Protein AF-A0A1F8XE96-F1 (afdb_monomer)

Mean predicted aligned error: 7.31 Å

Foldseek 3Di:
DPPPPPPPPPPLPPDDAWDWAPPPDDDFAIFTDGPVVVCVVVVDPCLLQVPADVSRRDPPCVPADCQDDPVGHHPVVSCLCRPQVVCVVVVHADNDRCSRRPD

Nearest PDB structures (foldseek):
  3cao-assembly1_A  TM=8.241E-01  e=2.112E-07  Desulfocurvibacter africanus
  1h29-assembly3_C  TM=8.292E-01  e=1.686E-05  Nitratidesulfovibrio vulgaris str. Hildenborough
  1h29-assembly2_B  TM=8.699E-01  e=4.331E-05  Nitratidesulfovibrio vulgaris str. Hildenborough
  2cvc-assembly1_A  TM=8.328E-01  e=3.308E-05  Nitratidesulfovibrio vulgaris
  1h29-assembly4_D  TM=7.797E-01  e=6.067E-05  Nitratidesulfovibrio vulgaris str. Hildenborough

Radius of gyration: 17.28 Å; Cα contacts (8 Å, |Δi|>4): 97; chains: 1; bounding box: 50×48×35 Å

Sequence (103 aa):
MVAVVFAFGTAFAAPPGKIVIKEIQKSKAPVAFDHKAHGEKVKECAACHHKDAAGSEQKCSKCHGAKTEEKKVDLKEAFHKQCKACHQKEKKGPVKCDECHKK

Solvent-accessible surface area (backbone atoms only — not comparable to full-atom values): 6590 Å² total; per-residue (Å²): 135,85,83,78,79,78,79,76,73,77,78,75,74,74,80,65,49,74,46,70,56,54,80,91,58,84,87,60,43,54,29,76,41,56,45,42,70,48,46,74,71,66,69,52,65,53,80,76,37,70,85,45,57,92,95,56,72,69,65,66,68,80,78,23,41,97,53,64,50,101,92,44,56,17,39,70,56,47,49,47,58,55,53,35,46,49,17,62,73,70,72,45,77,62,77,53,71,61,69,51,31,46,125

pLDDT: mean 87.44, std 15.12, range [38.31, 97.69]

Structure (mmCIF, N/CA/C/O backbone):
data_AF-A0A1F8XE96-F1
#
_entry.id   AF-A0A1F8XE96-F1
#
loop_
_atom_site.group_PDB
_atom_site.id
_atom_site.type_symbol
_atom_site.label_atom_id
_atom_site.label_alt_id
_atom_site.label_comp_id
_atom_site.label_asym_id
_atom_site.label_entity_id
_atom_site.label_seq_id
_atom_site.pdbx_PDB_ins_code
_atom_site.Cartn_x
_atom_site.Cartn_y
_atom_site.Cartn_z
_atom_site.occupancy
_atom_site.B_iso_or_equiv
_atom_site.auth_seq_id
_atom_site.auth_comp_id
_atom_site.auth_asym_id
_atom_site.auth_atom_id
_atom_site.pdbx_PDB_model_num
ATOM 1 N N . MET A 1 1 ? 32.548 -38.712 -20.071 1.00 40.78 1 MET A N 1
ATOM 2 C CA . MET A 1 1 ? 32.050 -37.348 -19.793 1.00 40.78 1 MET A CA 1
ATOM 3 C C . MET A 1 1 ? 30.548 -37.443 -19.582 1.00 40.78 1 MET A C 1
ATOM 5 O O . MET A 1 1 ? 29.811 -37.535 -20.552 1.00 40.78 1 MET A O 1
ATOM 9 N N . VAL A 1 2 ? 30.098 -37.553 -18.330 1.00 38.31 2 VAL A N 1
ATOM 10 C CA . VAL A 1 2 ? 28.664 -37.586 -18.007 1.00 38.31 2 VAL A CA 1
ATOM 11 C C . VAL A 1 2 ? 28.219 -36.135 -17.886 1.00 38.31 2 VAL A C 1
ATOM 13 O O . VAL A 1 2 ? 28.516 -35.473 -16.895 1.00 38.31 2 VAL A O 1
ATOM 16 N N . ALA A 1 3 ? 27.587 -35.614 -18.935 1.00 45.22 3 ALA A N 1
ATOM 17 C CA . ALA A 1 3 ? 26.958 -34.304 -18.899 1.00 45.22 3 ALA A CA 1
ATOM 18 C C . ALA A 1 3 ? 25.700 -34.407 -18.029 1.00 45.22 3 ALA A C 1
ATOM 20 O O . ALA A 1 3 ? 24.625 -34.772 -18.502 1.00 45.22 3 ALA A O 1
ATOM 21 N N . VAL A 1 4 ? 25.849 -34.135 -16.733 1.00 46.84 4 VAL A N 1
ATOM 22 C CA . VAL A 1 4 ? 24.709 -33.951 -15.838 1.00 46.84 4 VAL A CA 1
ATOM 23 C C . VAL A 1 4 ? 24.144 -32.565 -16.121 1.00 46.84 4 VAL A C 1
ATOM 25 O O . VAL A 1 4 ? 24.596 -31.560 -15.576 1.00 46.84 4 VAL A O 1
ATOM 28 N N . VAL A 1 5 ? 23.176 -32.506 -17.032 1.00 50.97 5 VAL A N 1
ATOM 29 C CA . VAL A 1 5 ? 22.367 -31.309 -17.256 1.00 50.97 5 VAL A CA 1
ATOM 30 C C . VAL A 1 5 ? 21.392 -31.212 -16.085 1.00 50.97 5 VAL A C 1
ATOM 32 O O . VAL A 1 5 ? 20.291 -31.755 -16.121 1.00 50.97 5 VAL A O 1
ATOM 35 N N . PHE A 1 6 ? 21.816 -30.553 -15.007 1.00 52.56 6 PHE A N 1
ATOM 36 C CA . PHE A 1 6 ? 20.899 -30.088 -13.973 1.00 52.56 6 PHE A CA 1
ATOM 37 C C . PHE A 1 6 ? 20.050 -28.966 -14.571 1.00 52.56 6 PHE A C 1
ATOM 39 O O . PHE A 1 6 ? 20.437 -27.799 -14.576 1.00 52.56 6 PHE A O 1
ATOM 46 N N . ALA A 1 7 ? 18.879 -29.330 -15.087 1.00 51.47 7 ALA A N 1
ATOM 47 C CA . ALA A 1 7 ? 17.803 -28.385 -15.322 1.00 51.47 7 ALA A CA 1
ATOM 48 C C . ALA A 1 7 ? 17.307 -27.886 -13.954 1.00 51.47 7 ALA A C 1
ATOM 50 O O . ALA A 1 7 ? 16.364 -28.425 -13.378 1.00 51.47 7 ALA A O 1
ATOM 51 N N . PHE A 1 8 ? 17.972 -26.867 -13.403 1.00 54.47 8 PHE A N 1
ATOM 52 C CA . PHE A 1 8 ? 17.392 -26.038 -12.354 1.00 54.47 8 PHE A CA 1
ATOM 53 C C . PHE A 1 8 ? 16.223 -25.281 -12.983 1.00 54.47 8 PHE A C 1
ATOM 55 O O . PHE A 1 8 ? 16.385 -24.195 -13.533 1.00 54.47 8 PHE A O 1
ATOM 62 N N . GLY A 1 9 ? 15.039 -25.891 -12.947 1.00 49.28 9 GLY A N 1
ATOM 63 C CA . GLY A 1 9 ? 13.792 -25.186 -13.181 1.00 49.28 9 GLY A CA 1
ATOM 64 C C . GLY A 1 9 ? 13.666 -24.116 -12.108 1.00 49.28 9 GLY A C 1
ATOM 65 O O . GLY A 1 9 ? 13.308 -24.413 -10.970 1.00 49.28 9 GLY A O 1
ATOM 66 N N . THR A 1 10 ? 14.001 -22.873 -12.446 1.00 50.69 10 THR A N 1
ATOM 67 C CA . THR A 1 10 ? 13.617 -21.727 -11.636 1.00 50.69 10 THR A CA 1
ATOM 68 C C . THR A 1 10 ? 12.097 -21.684 -11.663 1.00 50.69 10 THR A C 1
ATOM 70 O O . THR A 1 10 ? 11.471 -21.277 -12.640 1.00 50.69 10 THR A O 1
ATOM 73 N N . ALA A 1 11 ? 11.485 -22.196 -10.600 1.00 51.19 11 ALA A N 1
ATOM 74 C CA . ALA A 1 11 ? 10.073 -22.013 -10.348 1.00 51.19 11 ALA A CA 1
ATOM 75 C C . ALA A 1 11 ? 9.849 -20.513 -10.126 1.00 51.19 11 ALA A C 1
ATOM 77 O O . ALA A 1 11 ? 9.927 -20.017 -9.005 1.00 51.19 11 ALA A O 1
ATOM 78 N N . PHE A 1 12 ? 9.614 -19.776 -11.211 1.00 54.56 12 PHE A N 1
ATOM 79 C CA . PHE A 1 12 ? 8.999 -18.463 -11.141 1.00 54.56 12 PHE A CA 1
ATOM 80 C C . PHE A 1 12 ? 7.608 -18.687 -10.555 1.00 54.56 12 PHE A C 1
ATOM 82 O O . PHE A 1 12 ? 6.691 -19.134 -11.246 1.00 54.56 12 PHE A O 1
ATOM 89 N N . ALA A 1 13 ? 7.468 -18.472 -9.248 1.00 64.12 13 ALA A N 1
ATOM 90 C CA . ALA A 1 13 ? 6.171 -18.515 -8.603 1.00 64.12 13 ALA A CA 1
ATOM 91 C C . ALA A 1 13 ? 5.316 -17.421 -9.246 1.00 64.12 13 ALA A C 1
ATOM 93 O O . ALA A 1 13 ? 5.624 -16.235 -9.135 1.00 64.12 13 ALA A O 1
ATOM 94 N N . ALA A 1 14 ? 4.276 -17.828 -9.973 1.00 76.00 14 ALA A N 1
ATOM 95 C CA . ALA A 1 14 ? 3.347 -16.889 -10.577 1.00 76.00 14 ALA A CA 1
ATOM 96 C C . ALA A 1 14 ? 2.785 -15.948 -9.493 1.00 76.00 14 ALA A C 1
ATOM 98 O O . ALA A 1 14 ? 2.538 -16.398 -8.365 1.00 76.00 14 ALA A O 1
ATOM 99 N N . PRO A 1 15 ? 2.566 -14.658 -9.808 1.00 84.00 15 PRO A N 1
ATOM 100 C CA . PRO A 1 15 ? 2.018 -13.720 -8.844 1.00 84.00 15 PRO A CA 1
ATOM 101 C C . PRO A 1 15 ? 0.664 -14.224 -8.335 1.00 84.00 15 PRO A C 1
ATOM 103 O O . PRO A 1 15 ? -0.125 -14.783 -9.107 1.00 84.00 15 PRO A O 1
ATOM 106 N N . PRO A 1 16 ? 0.358 -14.024 -7.043 1.00 89.44 16 PRO A N 1
ATOM 107 C CA . PRO A 1 16 ? -0.895 -14.496 -6.490 1.00 89.44 16 PRO A CA 1
ATOM 108 C C . PRO A 1 16 ? -2.080 -13.800 -7.173 1.00 89.44 16 PRO A C 1
ATOM 110 O O . PRO A 1 16 ? -1.994 -12.648 -7.604 1.00 89.44 16 PRO A O 1
ATOM 113 N N . GLY A 1 17 ? -3.199 -14.521 -7.259 1.00 92.81 17 GLY A N 1
ATOM 114 C CA . GLY A 1 17 ? -4.449 -14.022 -7.825 1.00 92.81 17 GLY A CA 1
ATOM 115 C C . GLY A 1 17 ? -5.162 -13.054 -6.882 1.00 92.81 17 GLY A C 1
ATOM 116 O O . GLY A 1 17 ? -4.781 -11.900 -6.731 1.00 92.81 17 GLY A O 1
ATOM 117 N N . LYS A 1 18 ? -6.224 -13.523 -6.228 1.00 95.12 18 LYS A N 1
ATOM 118 C CA . LYS A 1 18 ? -6.891 -12.776 -5.155 1.00 95.12 18 LYS A CA 1
ATOM 119 C C . LYS A 1 18 ? -6.290 -13.180 -3.816 1.00 95.12 18 LYS A C 1
ATOM 121 O O . LYS A 1 18 ? -6.113 -14.367 -3.554 1.00 95.12 18 LYS A O 1
ATOM 126 N N . ILE A 1 19 ? -6.004 -12.202 -2.970 1.00 94.31 19 ILE A N 1
ATOM 127 C CA . ILE A 1 19 ? -5.489 -12.407 -1.617 1.00 94.31 19 ILE A CA 1
ATOM 128 C C . ILE A 1 19 ? -6.360 -11.666 -0.610 1.00 94.31 19 ILE A C 1
ATOM 130 O O . ILE A 1 19 ? -7.100 -10.748 -0.953 1.00 94.31 19 ILE A O 1
ATOM 134 N N . VAL A 1 20 ? -6.261 -12.059 0.654 1.00 94.56 20 VAL A N 1
ATOM 135 C CA . VAL A 1 20 ? -6.914 -11.358 1.759 1.00 94.56 20 VAL A CA 1
ATOM 136 C C . VAL A 1 20 ? -5.829 -10.773 2.646 1.00 94.56 20 VAL A C 1
ATOM 138 O O . VAL A 1 20 ? -5.083 -11.517 3.285 1.00 94.56 20 VAL A O 1
ATOM 141 N N . ILE A 1 21 ? -5.750 -9.446 2.672 1.00 93.44 21 ILE A N 1
ATOM 142 C CA . ILE A 1 21 ? -4.840 -8.703 3.540 1.00 93.44 21 ILE A CA 1
ATOM 143 C C . ILE A 1 21 ? -5.494 -8.638 4.916 1.00 93.44 21 ILE A C 1
ATOM 145 O O . ILE A 1 21 ? -6.500 -7.954 5.122 1.00 93.44 21 ILE A O 1
ATOM 149 N N . LYS A 1 22 ? -4.926 -9.396 5.848 1.00 91.38 22 LYS A N 1
ATOM 150 C CA . LYS A 1 22 ? -5.418 -9.539 7.228 1.00 91.38 22 LYS A CA 1
ATOM 151 C C . LYS A 1 22 ? -4.311 -9.371 8.264 1.00 91.38 22 LYS A C 1
ATOM 153 O O . LYS A 1 22 ? -4.539 -9.510 9.462 1.00 91.38 22 LYS A O 1
ATOM 158 N N . GLU A 1 23 ? -3.098 -9.087 7.804 1.00 85.44 23 GLU A N 1
ATOM 159 C CA . GLU A 1 23 ? -1.953 -8.800 8.642 1.00 85.44 23 GLU A CA 1
ATOM 160 C C . GLU A 1 23 ? -2.261 -7.578 9.524 1.00 85.44 23 GLU A C 1
ATOM 162 O O . GLU A 1 23 ? -2.787 -6.577 9.045 1.00 85.44 23 GLU A O 1
ATOM 167 N N . ILE A 1 24 ? -1.960 -7.692 10.824 1.00 77.12 24 ILE A N 1
ATOM 168 C CA . ILE A 1 24 ? -2.093 -6.660 11.876 1.00 77.12 24 ILE A CA 1
ATOM 169 C C . ILE A 1 24 ? -3.485 -6.031 12.081 1.00 77.12 24 ILE A C 1
ATOM 171 O O . ILE A 1 24 ? -3.618 -5.076 12.852 1.00 77.12 24 ILE A O 1
ATOM 175 N N . GLN A 1 25 ? -4.534 -6.556 11.451 1.00 72.31 25 GLN A N 1
ATOM 176 C CA . GLN A 1 25 ? -5.880 -6.029 11.625 1.00 72.31 25 GLN A CA 1
ATOM 177 C C . GLN A 1 25 ? -6.468 -6.413 12.984 1.00 72.31 25 GLN A C 1
ATOM 179 O O . GLN A 1 25 ? -6.807 -7.566 13.229 1.00 72.31 25 GLN A O 1
ATOM 184 N N . LYS A 1 26 ? -6.605 -5.420 13.868 1.00 76.88 26 LYS A N 1
ATOM 185 C CA . LYS A 1 26 ? -7.257 -5.578 15.181 1.00 76.88 26 LYS A CA 1
ATOM 186 C C . LYS A 1 26 ? -8.674 -5.005 15.231 1.00 76.88 26 LYS A C 1
ATOM 188 O O . LYS A 1 26 ? -9.483 -5.467 16.022 1.00 76.88 26 LYS A O 1
ATOM 193 N N . SER A 1 27 ? -8.965 -3.982 14.426 1.00 83.12 27 SER A N 1
ATOM 194 C CA . SER A 1 27 ? -10.177 -3.154 14.562 1.00 83.12 27 SER A CA 1
ATOM 195 C C . SER A 1 27 ? -10.990 -2.980 13.277 1.00 83.12 27 SER A C 1
ATOM 197 O O . SER A 1 27 ? -12.054 -2.363 13.303 1.00 83.12 27 SER A O 1
ATOM 199 N N . LYS A 1 28 ? -10.503 -3.488 12.142 1.00 89.81 28 LYS A N 1
ATOM 200 C CA . LYS A 1 28 ? -11.150 -3.380 10.830 1.00 89.81 28 LYS A CA 1
ATOM 201 C C . LYS A 1 28 ? -11.197 -4.746 10.157 1.00 89.81 28 LYS A C 1
ATOM 203 O O . LYS A 1 28 ? -10.365 -5.594 10.459 1.00 89.81 28 LYS A O 1
ATOM 208 N N . ALA A 1 29 ? -12.169 -4.934 9.267 1.00 92.75 29 ALA A N 1
ATOM 209 C CA . ALA A 1 29 ? -12.339 -6.177 8.529 1.00 92.75 29 ALA A CA 1
ATOM 210 C C . ALA A 1 29 ? -11.215 -6.394 7.490 1.00 92.75 29 ALA A C 1
ATOM 212 O O . ALA A 1 29 ? -10.682 -5.405 6.957 1.00 92.75 29 ALA A O 1
ATOM 213 N N . PRO A 1 30 ? -10.877 -7.661 7.175 1.00 94.44 30 PRO A N 1
ATOM 214 C CA . PRO A 1 30 ? -9.905 -8.018 6.143 1.00 94.44 30 PRO A CA 1
ATOM 215 C C . PRO A 1 30 ? -10.202 -7.388 4.797 1.00 94.44 30 PRO A C 1
ATOM 217 O O . PRO A 1 30 ? -11.346 -7.336 4.356 1.00 94.44 30 PRO A O 1
ATOM 220 N N . VAL A 1 31 ? -9.150 -6.917 4.131 1.00 95.00 31 VAL A N 1
ATOM 221 C CA . VAL A 1 31 ? -9.282 -6.331 2.798 1.00 95.00 31 VAL A CA 1
ATOM 222 C C . VAL A 1 31 ? -9.047 -7.431 1.776 1.00 95.00 31 VAL A C 1
ATOM 224 O O . VAL A 1 31 ? -7.933 -7.939 1.638 1.00 95.00 31 VAL A O 1
ATOM 227 N N . ALA A 1 32 ? -10.098 -7.804 1.051 1.00 94.69 32 ALA A N 1
ATOM 228 C CA . ALA A 1 32 ? -9.952 -8.621 -0.143 1.00 94.69 32 ALA A CA 1
ATOM 229 C C . ALA A 1 32 ? -9.266 -7.786 -1.233 1.00 94.69 32 ALA A C 1
ATOM 231 O O . ALA A 1 32 ? -9.760 -6.729 -1.626 1.00 94.69 32 ALA A O 1
ATOM 232 N N . PHE A 1 33 ? -8.123 -8.260 -1.714 1.00 95.50 33 PHE A N 1
ATOM 233 C CA . PHE A 1 33 ? -7.305 -7.586 -2.708 1.00 95.50 33 PHE A CA 1
ATOM 234 C C . PHE A 1 33 ? -7.126 -8.474 -3.936 1.00 95.50 33 PHE A C 1
ATOM 236 O O . PHE A 1 33 ? -6.638 -9.599 -3.852 1.00 95.50 33 PHE A O 1
ATOM 243 N N . ASP A 1 34 ? -7.520 -7.959 -5.096 1.00 96.25 34 ASP A N 1
ATOM 244 C CA . ASP A 1 34 ? -7.311 -8.633 -6.374 1.00 96.25 34 ASP A CA 1
ATOM 245 C C . ASP A 1 34 ? -5.935 -8.250 -6.934 1.00 96.25 34 ASP A C 1
ATOM 247 O O . ASP A 1 34 ? -5.800 -7.264 -7.664 1.00 96.25 34 ASP A O 1
ATOM 251 N N . HIS A 1 35 ? -4.901 -8.992 -6.529 1.00 95.31 35 HIS A N 1
ATOM 252 C CA . HIS A 1 35 ? -3.519 -8.730 -6.926 1.00 95.31 35 HIS A CA 1
ATOM 253 C C . HIS A 1 35 ? -3.337 -8.898 -8.438 1.00 95.31 35 HIS A C 1
ATOM 255 O O . HIS A 1 35 ? -2.709 -8.048 -9.065 1.00 95.31 35 HIS A O 1
ATOM 261 N N . LYS A 1 36 ? -3.966 -9.909 -9.052 1.00 94.94 36 LYS A N 1
ATOM 262 C CA . LYS A 1 36 ? -3.960 -10.092 -10.514 1.00 94.94 36 LYS A CA 1
ATOM 263 C C . LYS A 1 36 ? -4.525 -8.875 -11.245 1.00 94.94 36 LYS A C 1
ATOM 265 O O . LYS A 1 36 ? -3.857 -8.345 -12.127 1.00 94.94 36 LYS A O 1
ATOM 270 N N . ALA A 1 37 ? -5.702 -8.384 -10.854 1.00 95.62 37 ALA A N 1
ATOM 271 C CA . ALA A 1 37 ? -6.318 -7.237 -11.523 1.00 95.62 37 ALA A CA 1
ATOM 272 C C . ALA A 1 37 ? -5.488 -5.947 -11.399 1.00 95.62 37 ALA A C 1
ATOM 274 O O . ALA A 1 37 ? -5.513 -5.110 -12.303 1.00 95.62 37 ALA A O 1
ATOM 275 N N . HIS A 1 38 ? -4.762 -5.764 -10.291 1.00 95.88 38 HIS A N 1
ATOM 276 C CA . HIS A 1 38 ? -3.830 -4.643 -10.146 1.00 95.88 38 HIS A CA 1
ATOM 277 C C . HIS A 1 38 ? -2.563 -4.863 -10.976 1.00 95.88 38 HIS A C 1
ATOM 279 O O . HIS A 1 38 ? -2.159 -3.953 -11.696 1.00 95.88 38 HIS A O 1
ATOM 285 N N . GLY A 1 39 ? -1.984 -6.065 -10.940 1.00 94.75 39 GLY A N 1
ATOM 286 C CA . GLY A 1 39 ? -0.804 -6.430 -11.723 1.00 94.75 39 GLY A CA 1
ATOM 287 C C . GLY A 1 39 ? -1.017 -6.276 -13.230 1.00 94.75 39 GLY A C 1
ATOM 288 O O . GLY A 1 39 ? -0.163 -5.723 -13.911 1.00 94.75 39 GLY A O 1
ATOM 289 N N . GLU A 1 40 ? -2.188 -6.649 -13.750 1.00 94.06 40 GLU A N 1
ATOM 290 C CA . GLU A 1 40 ? -2.526 -6.497 -15.175 1.00 94.06 40 GLU A CA 1
ATOM 291 C C . GLU A 1 40 ? -2.646 -5.027 -15.613 1.00 94.06 40 GLU A C 1
ATOM 293 O O . GLU A 1 40 ? -2.368 -4.696 -16.768 1.00 94.06 40 GLU A O 1
ATOM 298 N N . LYS A 1 41 ? -3.046 -4.133 -14.698 1.00 94.50 41 LYS A N 1
ATOM 299 C CA . LYS A 1 41 ? -3.204 -2.696 -14.976 1.00 94.50 41 LYS A CA 1
ATOM 300 C C . LYS A 1 41 ? -1.907 -1.919 -14.800 1.00 94.50 41 LYS A C 1
ATOM 302 O O . LYS A 1 41 ? -1.610 -1.055 -15.617 1.00 94.50 41 LYS A O 1
ATOM 307 N N . VAL A 1 42 ? -1.174 -2.198 -13.724 1.00 94.44 42 VAL A N 1
ATOM 308 C CA . VAL A 1 42 ? 0.036 -1.459 -13.347 1.00 94.44 42 VAL A CA 1
ATOM 309 C C . VAL A 1 42 ? 1.261 -1.990 -14.086 1.00 94.44 42 VAL A C 1
ATOM 311 O O . VAL A 1 42 ? 2.124 -1.195 -14.438 1.00 94.44 42 VAL A O 1
ATOM 314 N N . LYS A 1 43 ? 1.315 -3.301 -14.359 1.00 92.69 43 LYS A N 1
ATOM 315 C CA . LYS A 1 43 ? 2.389 -4.045 -15.050 1.00 92.69 43 LYS A CA 1
ATOM 316 C C . LYS A 1 43 ? 3.768 -4.022 -14.379 1.00 92.69 43 LYS A C 1
ATOM 318 O O . LYS A 1 43 ? 4.517 -4.977 -14.528 1.00 92.69 43 LYS A O 1
ATOM 323 N N . GLU A 1 44 ? 4.057 -3.005 -13.578 1.00 93.44 44 GLU A N 1
ATOM 324 C CA . GLU A 1 44 ? 5.311 -2.836 -12.852 1.00 93.44 44 GLU A CA 1
ATOM 325 C C . GLU A 1 44 ? 5.205 -3.383 -11.423 1.00 93.44 44 GLU A C 1
ATOM 327 O O . GLU A 1 44 ? 4.590 -2.763 -10.551 1.00 93.44 44 GLU A O 1
ATOM 332 N N . CYS A 1 45 ? 5.846 -4.524 -11.146 1.00 93.56 45 CYS A N 1
ATOM 333 C CA . CYS A 1 45 ? 5.875 -5.125 -9.804 1.00 93.56 45 CYS A CA 1
ATOM 334 C C . CYS A 1 45 ? 6.445 -4.148 -8.765 1.00 93.56 45 CYS A C 1
ATOM 336 O O . CYS A 1 45 ? 5.882 -3.981 -7.679 1.00 93.56 45 CYS A O 1
ATOM 338 N N . ALA A 1 46 ? 7.510 -3.432 -9.142 1.00 95.38 46 ALA A N 1
ATOM 339 C CA . ALA A 1 46 ? 8.194 -2.450 -8.305 1.00 95.38 46 ALA A CA 1
ATOM 340 C C . ALA A 1 46 ? 7.326 -1.231 -7.946 1.00 95.38 46 ALA A C 1
ATOM 342 O O . ALA A 1 46 ? 7.667 -0.494 -7.023 1.00 95.38 46 ALA A O 1
ATOM 343 N N . ALA A 1 47 ? 6.183 -1.021 -8.612 1.00 95.75 47 ALA A N 1
ATOM 344 C CA . ALA A 1 47 ? 5.255 0.033 -8.218 1.00 95.75 47 ALA A CA 1
ATOM 345 C C . ALA A 1 47 ? 4.720 -0.188 -6.797 1.00 95.75 47 ALA A C 1
ATOM 347 O O . ALA A 1 47 ? 4.526 0.788 -6.080 1.00 95.75 47 ALA A O 1
ATOM 348 N N . CYS A 1 48 ? 4.517 -1.449 -6.387 1.00 96.19 48 CYS A N 1
ATOM 349 C CA . CYS A 1 48 ? 4.097 -1.841 -5.036 1.00 96.19 48 CYS A CA 1
ATOM 350 C C . CYS A 1 48 ? 5.228 -2.516 -4.250 1.00 96.19 48 CYS A C 1
ATOM 352 O O . CYS A 1 48 ? 5.449 -2.193 -3.084 1.00 96.19 48 CYS A O 1
ATOM 354 N N . HIS A 1 49 ? 5.975 -3.412 -4.893 1.00 95.62 49 HIS A N 1
ATOM 355 C CA . HIS A 1 49 ? 7.144 -4.100 -4.343 1.00 95.62 49 HIS A CA 1
ATOM 356 C C . HIS A 1 49 ? 8.410 -3.248 -4.498 1.00 95.62 49 HIS A C 1
ATOM 358 O O . HIS A 1 49 ? 9.408 -3.639 -5.091 1.00 95.62 49 HIS A O 1
ATOM 364 N N . HIS A 1 50 ? 8.349 -2.031 -3.967 1.00 94.56 50 HIS A N 1
ATOM 365 C CA . HIS A 1 50 ? 9.267 -0.921 -4.243 1.00 94.56 50 HIS A CA 1
ATOM 366 C C . HIS A 1 50 ? 10.731 -1.099 -3.792 1.00 94.56 50 HIS A C 1
ATOM 368 O O . HIS A 1 50 ? 11.566 -0.223 -4.037 1.00 94.56 50 HIS A O 1
ATOM 374 N N . LYS A 1 51 ? 11.053 -2.188 -3.091 1.00 93.88 51 LYS A N 1
ATOM 375 C CA . LYS A 1 51 ? 12.412 -2.530 -2.640 1.00 93.88 51 LYS A CA 1
ATOM 376 C C . LYS A 1 51 ? 12.798 -3.974 -2.941 1.00 93.88 51 LYS A C 1
ATOM 378 O O . LYS A 1 51 ? 13.915 -4.361 -2.607 1.00 93.88 51 LYS A O 1
ATOM 383 N N . ASP A 1 52 ? 11.908 -4.738 -3.562 1.00 93.19 52 ASP A N 1
ATOM 384 C CA . ASP A 1 52 ? 12.170 -6.137 -3.860 1.00 93.19 52 ASP A CA 1
ATOM 385 C C . ASP A 1 52 ? 12.872 -6.246 -5.215 1.00 93.19 52 ASP A C 1
ATOM 387 O O . ASP A 1 52 ? 12.651 -5.442 -6.125 1.00 93.19 52 ASP A O 1
ATOM 391 N N . ALA A 1 53 ? 13.738 -7.248 -5.350 1.00 90.44 53 ALA A N 1
ATOM 392 C CA . ALA A 1 53 ? 14.269 -7.616 -6.653 1.00 90.44 53 ALA A CA 1
ATOM 393 C C . ALA A 1 53 ? 13.160 -8.265 -7.490 1.00 90.44 53 ALA A C 1
ATOM 395 O O . ALA A 1 53 ? 12.318 -8.987 -6.951 1.00 90.44 53 ALA A O 1
ATOM 396 N N . ALA A 1 54 ? 13.190 -8.041 -8.805 1.00 88.19 54 ALA A N 1
ATOM 397 C CA . ALA A 1 54 ? 12.215 -8.622 -9.718 1.00 88.19 54 ALA A CA 1
ATOM 398 C C . ALA A 1 54 ? 12.194 -10.157 -9.596 1.00 88.19 54 ALA A C 1
ATOM 400 O O . ALA A 1 54 ? 13.237 -10.809 -9.685 1.00 88.19 54 ALA A O 1
ATOM 401 N N . GLY A 1 55 ? 11.009 -10.727 -9.377 1.00 87.38 55 GLY A N 1
ATOM 402 C CA . GLY A 1 55 ? 10.815 -12.166 -9.176 1.00 87.38 55 GLY A CA 1
ATOM 403 C C . GLY A 1 55 ? 11.108 -12.655 -7.753 1.00 87.38 55 GLY A C 1
ATOM 404 O O . GLY A 1 55 ? 11.099 -13.860 -7.509 1.00 87.38 55 GLY A O 1
ATOM 405 N N . SER A 1 56 ? 11.397 -11.749 -6.817 1.00 91.06 56 SER A N 1
ATOM 406 C CA . SER A 1 56 ? 11.620 -12.036 -5.392 1.00 91.06 56 SER A CA 1
ATOM 407 C C . SER A 1 56 ? 10.697 -11.205 -4.497 1.00 91.06 56 SER A C 1
ATOM 409 O O . SER A 1 56 ? 11.057 -10.872 -3.367 1.00 91.06 56 SER A O 1
ATOM 411 N N . GLU A 1 57 ? 9.513 -10.856 -5.002 1.00 93.56 57 GLU A N 1
ATOM 412 C CA . GLU A 1 57 ? 8.528 -10.023 -4.321 1.00 93.56 57 GLU A CA 1
ATOM 413 C C . GLU A 1 57 ? 8.086 -10.624 -2.977 1.00 93.56 57 GLU A C 1
ATOM 415 O O . GLU A 1 57 ? 7.731 -11.801 -2.860 1.00 93.56 57 GLU A O 1
ATOM 420 N N . GLN A 1 58 ? 8.085 -9.794 -1.935 1.00 93.56 58 GLN A N 1
ATOM 421 C CA . GLN A 1 58 ? 7.814 -10.198 -0.561 1.00 93.56 58 GLN A CA 1
ATOM 422 C C . GLN A 1 58 ? 6.554 -9.525 -0.019 1.00 93.56 58 GLN A C 1
ATOM 424 O O . GLN A 1 58 ? 6.115 -8.469 -0.471 1.00 93.56 58 GLN A O 1
ATOM 429 N N . LYS A 1 59 ? 5.960 -10.111 1.027 1.00 94.50 59 LYS A N 1
ATOM 430 C CA . LYS A 1 59 ? 4.885 -9.433 1.760 1.00 94.50 59 LYS A CA 1
ATOM 431 C C . LYS A 1 59 ? 5.413 -8.155 2.403 1.00 94.50 59 LYS A C 1
ATOM 433 O O . LYS A 1 59 ? 6.447 -8.187 3.065 1.00 94.50 59 LYS A O 1
ATOM 438 N N . CYS A 1 60 ? 4.615 -7.090 2.369 1.00 95.12 60 CYS A N 1
ATOM 439 C CA . CYS A 1 60 ? 4.925 -5.820 3.030 1.00 95.12 60 CYS A CA 1
ATOM 440 C C . CYS A 1 60 ? 5.295 -6.010 4.515 1.00 95.12 60 CYS A C 1
ATOM 442 O O . CYS A 1 60 ? 6.183 -5.332 5.024 1.00 95.12 60 CYS A O 1
ATOM 444 N N . SER A 1 61 ? 4.662 -6.982 5.190 1.00 93.62 61 SER A N 1
ATOM 445 C CA . SER A 1 61 ? 4.890 -7.321 6.601 1.00 93.62 61 SER A CA 1
ATOM 446 C C . SER A 1 61 ? 6.275 -7.890 6.923 1.00 93.62 61 SER A C 1
ATOM 448 O O . SER A 1 61 ? 6.623 -7.998 8.097 1.00 93.62 61 SER A O 1
ATOM 450 N N . LYS A 1 62 ? 7.078 -8.255 5.914 1.00 94.25 62 LYS A N 1
ATOM 451 C CA . LYS A 1 62 ? 8.480 -8.655 6.107 1.00 94.25 62 LYS A CA 1
ATOM 452 C C . LYS A 1 62 ? 9.366 -7.475 6.494 1.00 94.25 62 LYS A C 1
ATOM 454 O O . LYS A 1 62 ? 10.298 -7.655 7.270 1.00 94.25 62 LYS A O 1
ATOM 459 N N . CYS A 1 63 ? 9.038 -6.282 6.001 1.00 94.12 63 CYS A 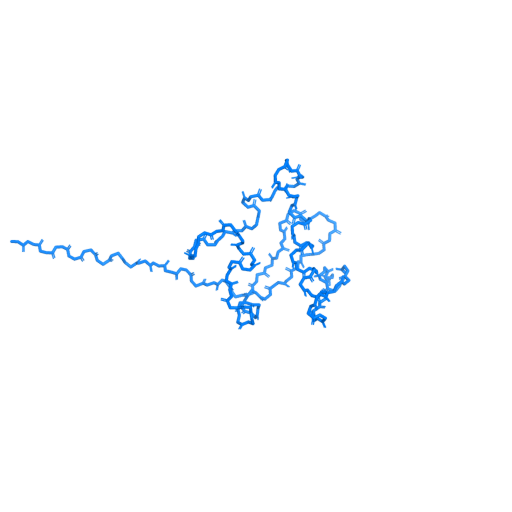N 1
ATOM 460 C CA . CYS A 1 63 ? 9.793 -5.063 6.272 1.00 94.12 63 CYS A CA 1
ATOM 461 C C . CYS A 1 63 ? 9.016 -4.111 7.187 1.00 94.12 63 CYS A C 1
ATOM 463 O O . CYS A 1 63 ? 9.583 -3.595 8.151 1.00 94.12 63 CYS A O 1
ATOM 465 N N . HIS A 1 64 ? 7.726 -3.903 6.920 1.00 94.44 64 HIS A N 1
ATOM 466 C CA . HIS A 1 64 ? 6.854 -3.007 7.674 1.00 94.44 64 HIS A CA 1
ATOM 467 C C . HIS A 1 64 ? 6.191 -3.741 8.843 1.00 94.44 64 HIS A C 1
ATOM 469 O O . HIS A 1 64 ? 5.378 -4.645 8.652 1.00 94.44 64 HIS A O 1
ATOM 475 N N . GLY A 1 65 ? 6.546 -3.343 10.064 1.00 92.69 65 GLY A N 1
ATOM 476 C CA . GLY A 1 65 ? 6.021 -3.925 11.297 1.00 92.69 65 GLY A CA 1
ATOM 477 C C . GLY A 1 65 ? 4.749 -3.245 11.809 1.00 92.69 65 GLY A C 1
ATOM 478 O O . GLY A 1 65 ? 4.139 -2.403 11.154 1.00 92.69 65 GLY A O 1
ATOM 479 N N . ALA A 1 66 ? 4.355 -3.596 13.035 1.00 91.06 66 ALA A N 1
ATOM 480 C CA . ALA A 1 66 ? 3.203 -2.994 13.714 1.00 91.06 66 ALA A CA 1
ATOM 481 C C . ALA A 1 66 ? 3.456 -1.560 14.219 1.00 91.06 66 ALA A C 1
ATOM 483 O O . ALA A 1 66 ? 2.513 -0.875 14.612 1.00 91.06 66 ALA A O 1
ATOM 484 N N . LYS A 1 67 ? 4.719 -1.126 14.258 1.00 91.88 67 LYS A N 1
ATOM 485 C CA . LYS A 1 67 ? 5.141 0.208 14.690 1.00 91.88 67 LYS A CA 1
ATOM 486 C C . LYS A 1 67 ? 6.036 0.820 13.620 1.00 91.88 67 LYS A C 1
ATOM 488 O O . LYS A 1 67 ? 6.720 0.094 12.903 1.00 91.88 67 LYS A O 1
ATOM 493 N N . THR A 1 68 ? 6.020 2.144 13.544 1.00 93.31 68 THR A N 1
ATOM 494 C CA . THR A 1 68 ? 6.949 2.906 12.712 1.00 93.31 68 THR A CA 1
ATOM 495 C C . THR A 1 68 ? 8.349 2.806 13.300 1.00 93.31 68 THR A C 1
ATOM 497 O O . THR A 1 68 ? 8.533 2.911 14.512 1.00 93.31 68 THR A O 1
ATOM 500 N N . GLU A 1 69 ? 9.323 2.611 12.424 1.00 92.75 69 GLU A N 1
ATOM 501 C CA . GLU A 1 69 ? 10.750 2.616 12.727 1.00 92.75 69 GLU A CA 1
ATOM 502 C C . GLU A 1 69 ? 11.405 3.759 11.933 1.00 92.75 69 GLU A C 1
ATOM 504 O O . GLU A 1 69 ? 10.823 4.264 10.974 1.00 92.75 69 GLU A O 1
ATOM 509 N N . GLU A 1 70 ? 12.618 4.176 12.306 1.00 87.06 70 GLU A N 1
ATOM 510 C CA . GLU A 1 70 ? 13.267 5.399 11.789 1.00 87.06 70 GLU A CA 1
ATOM 511 C C . GLU A 1 70 ? 13.210 5.552 10.255 1.00 87.06 70 GLU A C 1
ATOM 513 O O . GLU A 1 70 ? 12.982 6.643 9.740 1.00 87.06 70 GLU A O 1
ATOM 518 N N . LYS A 1 71 ? 13.364 4.448 9.51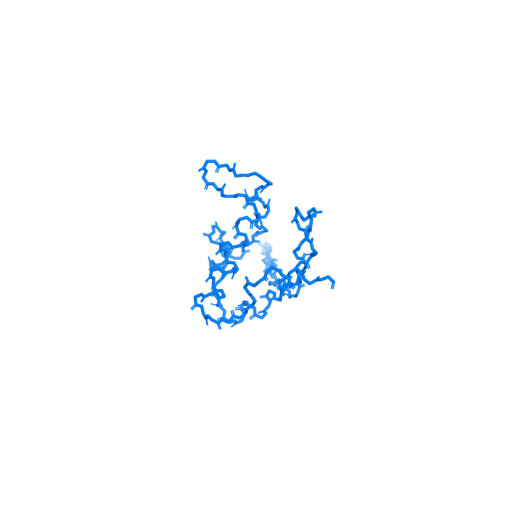3 1.00 89.56 71 LYS A N 1
ATOM 519 C CA . LYS A 1 71 ? 13.442 4.444 8.040 1.00 89.56 71 LYS A CA 1
ATOM 520 C C . LYS A 1 71 ? 12.230 3.826 7.342 1.00 89.56 71 LYS A C 1
ATOM 522 O O . LYS A 1 71 ? 12.246 3.673 6.122 1.00 89.56 71 LYS A O 1
ATOM 527 N N . LYS A 1 72 ? 11.191 3.427 8.083 1.00 92.62 72 LYS A N 1
ATOM 528 C CA . LYS A 1 72 ? 10.023 2.734 7.518 1.00 92.62 72 LYS A CA 1
ATOM 529 C C . LYS A 1 72 ? 8.777 2.942 8.371 1.00 92.62 72 LYS A C 1
ATOM 531 O O . LYS A 1 72 ? 8.781 2.762 9.585 1.00 92.62 72 LYS A O 1
ATOM 536 N N . VAL A 1 73 ? 7.685 3.294 7.704 1.00 95.69 73 VAL A N 1
ATOM 537 C CA . VAL A 1 73 ? 6.374 3.441 8.343 1.00 95.69 73 VAL A CA 1
ATOM 538 C C . VAL A 1 73 ? 5.836 2.093 8.819 1.00 95.69 73 VAL A C 1
ATOM 540 O O . VAL A 1 73 ? 6.239 1.045 8.308 1.00 95.69 73 VAL A O 1
ATOM 543 N N . ASP A 1 74 ? 4.906 2.113 9.769 1.00 95.56 74 ASP A N 1
ATOM 544 C CA . ASP A 1 74 ? 4.152 0.916 10.129 1.00 95.56 74 ASP A CA 1
ATOM 545 C C . ASP A 1 74 ? 3.337 0.372 8.941 1.00 95.56 74 ASP A C 1
ATOM 547 O O . ASP A 1 74 ? 3.027 1.075 7.977 1.00 95.56 74 ASP A O 1
ATOM 551 N N . LEU A 1 75 ? 2.976 -0.906 9.012 1.00 95.44 75 LEU A N 1
ATOM 552 C CA . LEU A 1 75 ? 2.309 -1.623 7.928 1.00 95.44 75 LEU A CA 1
ATOM 553 C C . LEU A 1 75 ? 0.926 -1.053 7.577 1.00 95.44 75 LEU A C 1
ATOM 555 O O . LEU A 1 75 ? 0.541 -1.085 6.409 1.00 95.44 75 LEU A O 1
ATOM 559 N N . LYS A 1 76 ? 0.187 -0.490 8.543 1.00 93.94 76 LYS A N 1
ATOM 560 C CA . LYS A 1 76 ? -1.113 0.144 8.266 1.00 93.94 76 LYS A CA 1
ATOM 561 C C . LYS A 1 76 ? -0.893 1.399 7.425 1.00 93.94 76 LYS A C 1
ATOM 563 O O . LYS A 1 76 ? -1.573 1.597 6.420 1.00 93.94 76 LYS A O 1
ATOM 568 N N . GLU A 1 77 ? 0.068 2.227 7.815 1.00 95.38 77 GLU A N 1
ATOM 569 C CA . GLU A 1 77 ? 0.419 3.430 7.066 1.00 95.38 77 GLU A CA 1
ATOM 570 C C . GLU A 1 77 ? 1.015 3.107 5.689 1.00 95.38 77 GLU A C 1
ATOM 572 O O . GLU A 1 77 ? 0.685 3.785 4.717 1.00 95.38 77 GLU A O 1
ATOM 577 N N . ALA A 1 78 ? 1.815 2.041 5.570 1.00 96.38 78 ALA A N 1
ATOM 578 C CA . ALA A 1 78 ? 2.335 1.564 4.288 1.00 96.38 78 ALA A CA 1
ATOM 579 C C . ALA A 1 78 ? 1.197 1.253 3.301 1.00 96.38 78 ALA A C 1
ATOM 581 O O . ALA A 1 78 ? 1.195 1.764 2.181 1.00 96.38 78 ALA 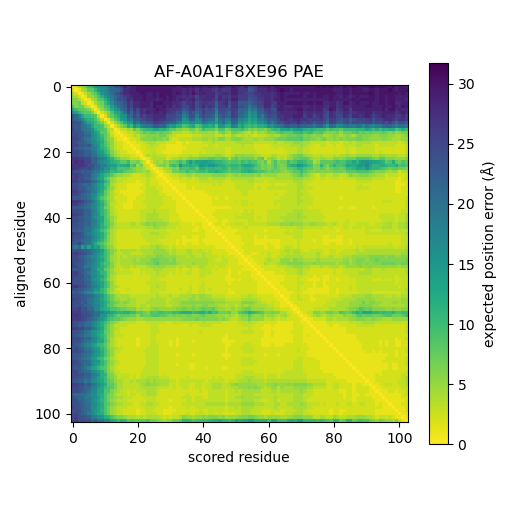A O 1
ATOM 582 N N . PHE A 1 79 ? 0.182 0.491 3.731 1.00 96.31 79 PHE A N 1
ATOM 583 C CA . PHE A 1 79 ? -0.981 0.196 2.891 1.00 96.31 79 PHE A CA 1
ATOM 584 C C . PHE A 1 79 ? -1.784 1.448 2.538 1.00 96.31 79 PHE A C 1
ATOM 586 O O . PHE A 1 79 ? -2.168 1.624 1.385 1.00 96.31 79 PHE A O 1
ATOM 593 N N . HIS A 1 80 ? -2.038 2.345 3.493 1.00 96.00 80 HIS A N 1
ATOM 594 C CA . HIS A 1 80 ? -2.796 3.560 3.199 1.00 96.00 80 HIS A CA 1
ATOM 595 C C . HIS A 1 80 ? -2.052 4.485 2.237 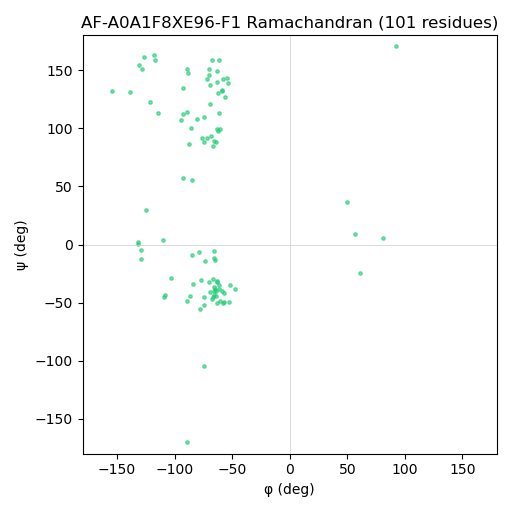1.00 96.00 80 HIS A C 1
ATOM 597 O O . HIS A 1 80 ? -2.659 4.971 1.286 1.00 96.00 80 HIS A O 1
ATOM 603 N N . LYS A 1 81 ? -0.746 4.692 2.418 1.00 96.12 81 LYS A N 1
ATOM 604 C CA . LYS A 1 81 ? 0.049 5.501 1.489 1.00 96.12 81 LYS A CA 1
ATOM 605 C C . LYS A 1 81 ? 0.126 4.874 0.105 1.00 96.12 81 LYS A C 1
ATOM 607 O O . LYS A 1 81 ? 0.028 5.600 -0.872 1.00 96.12 81 LYS A O 1
ATOM 612 N N . GLN A 1 82 ? 0.240 3.555 0.009 1.00 96.94 82 GLN A N 1
ATOM 613 C CA . GLN A 1 82 ? 0.361 2.895 -1.284 1.00 96.94 82 GLN A CA 1
ATOM 614 C C . GLN A 1 82 ? -0.983 2.785 -2.018 1.00 96.94 82 GLN A C 1
ATOM 616 O O . GLN A 1 82 ? -1.134 3.257 -3.144 1.00 96.94 82 GLN A O 1
ATOM 621 N N . CYS A 1 83 ? -1.987 2.185 -1.378 1.00 96.62 83 CYS A N 1
ATOM 622 C CA . CYS A 1 83 ? -3.269 1.887 -2.012 1.00 96.62 83 CYS A CA 1
ATOM 623 C C . CYS A 1 83 ? -4.117 3.154 -2.177 1.00 96.62 83 CYS A C 1
ATOM 625 O O . CYS A 1 83 ? -4.576 3.464 -3.277 1.00 96.62 83 CYS A O 1
ATOM 627 N N . LYS A 1 84 ? -4.313 3.916 -1.091 1.00 97.44 84 LYS A N 1
ATOM 628 C CA . LYS A 1 84 ? -5.217 5.074 -1.103 1.00 97.44 84 LYS A CA 1
ATOM 629 C C 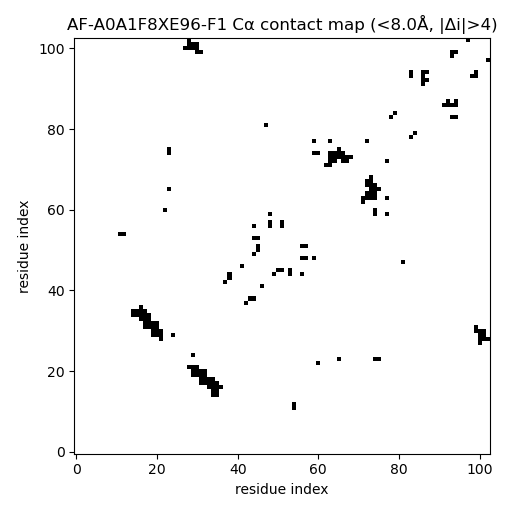. LYS A 1 84 ? -4.657 6.207 -1.953 1.00 97.44 84 LYS A C 1
ATOM 631 O O . LYS A 1 84 ? -5.427 6.807 -2.696 1.00 97.44 84 LYS A O 1
ATOM 636 N N . ALA A 1 85 ? -3.352 6.488 -1.886 1.00 96.81 85 ALA A N 1
ATOM 637 C CA . ALA A 1 85 ? -2.778 7.574 -2.682 1.00 96.81 85 ALA A CA 1
ATOM 638 C C . ALA A 1 85 ? -2.864 7.279 -4.185 1.00 96.81 85 ALA A C 1
ATOM 640 O O . ALA A 1 85 ? -3.227 8.169 -4.951 1.00 96.81 85 ALA A O 1
ATOM 641 N N . CYS A 1 86 ? -2.615 6.032 -4.604 1.00 97.69 86 CYS A N 1
ATOM 642 C CA . CYS A 1 86 ? -2.811 5.621 -5.993 1.00 97.69 86 CYS A CA 1
ATOM 643 C C . CYS A 1 86 ? -4.278 5.795 -6.419 1.00 97.69 86 CYS A C 1
ATOM 645 O O . CYS A 1 86 ? -4.552 6.463 -7.413 1.00 97.69 86 CYS A O 1
ATOM 647 N N . HIS A 1 87 ? -5.237 5.306 -5.623 1.00 97.62 87 HIS A N 1
ATOM 648 C CA . HIS A 1 87 ? -6.662 5.464 -5.938 1.00 97.62 87 HIS A CA 1
ATOM 649 C C . HIS A 1 87 ? -7.112 6.929 -6.008 1.00 97.62 87 HIS A C 1
ATOM 651 O O . HIS A 1 87 ? -7.905 7.296 -6.875 1.00 97.62 87 HIS A O 1
ATOM 657 N N . GLN A 1 88 ? -6.594 7.782 -5.120 1.00 97.56 88 GLN A N 1
ATOM 658 C CA . GLN A 1 88 ? -6.864 9.220 -5.128 1.00 97.56 88 GLN A CA 1
ATOM 659 C C . GLN A 1 88 ? -6.278 9.901 -6.366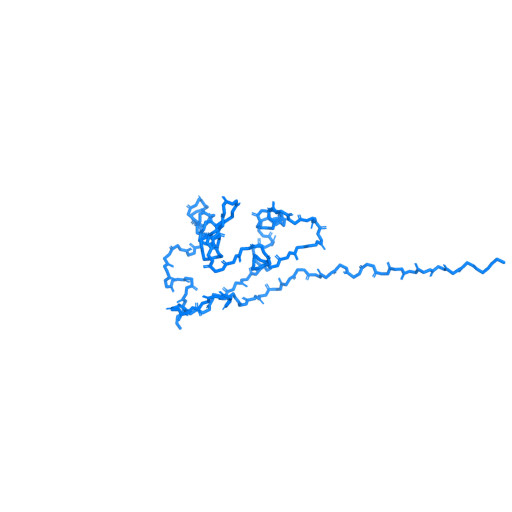 1.00 97.56 88 GLN A C 1
ATOM 661 O O . GLN A 1 88 ? -6.967 10.694 -7.006 1.00 97.56 88 GLN A O 1
ATOM 666 N N . LYS A 1 89 ? -5.029 9.574 -6.714 1.00 96.94 89 LYS A N 1
ATOM 667 C CA . LYS A 1 89 ? -4.330 10.123 -7.879 1.00 96.94 89 LYS A CA 1
ATOM 668 C C . LYS A 1 89 ? -5.030 9.734 -9.180 1.00 96.94 89 LYS A C 1
ATOM 670 O O . LYS A 1 89 ? -5.347 10.600 -9.988 1.00 96.94 89 LYS A O 1
ATOM 675 N N . GLU A 1 90 ? -5.322 8.448 -9.343 1.00 96.38 90 GLU A N 1
ATOM 676 C CA . GLU A 1 90 ? -5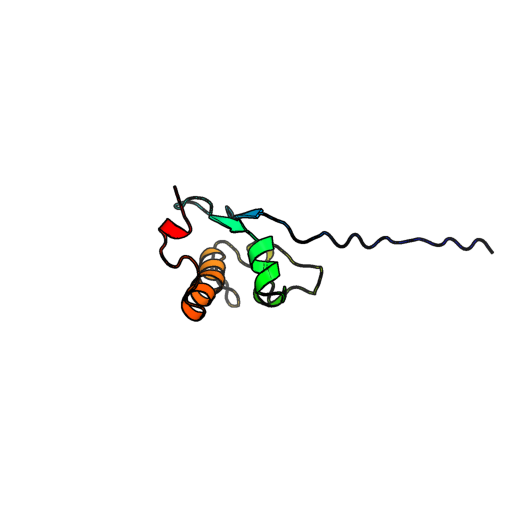.956 7.902 -10.546 1.00 96.38 90 GLU A CA 1
ATOM 677 C C . GLU A 1 90 ? -7.472 8.137 -10.580 1.00 96.38 90 GLU A C 1
ATOM 679 O O . GLU A 1 90 ? -8.126 7.826 -11.577 1.00 96.38 90 GLU A O 1
ATOM 684 N N . LYS A 1 91 ? -8.045 8.665 -9.486 1.00 96.12 91 LYS A N 1
ATOM 685 C CA . LYS A 1 91 ? -9.491 8.828 -9.264 1.00 96.12 91 LYS A CA 1
ATOM 686 C C . LYS A 1 91 ? -10.268 7.535 -9.542 1.00 96.12 91 LYS A C 1
ATOM 688 O O . LYS A 1 91 ? -11.371 7.553 -10.087 1.00 96.12 91 LYS A O 1
ATOM 693 N N . LYS A 1 92 ? -9.668 6.397 -9.189 1.00 94.56 92 LYS A N 1
ATOM 694 C CA . LYS A 1 92 ? -10.177 5.047 -9.454 1.00 94.56 92 LYS A CA 1
ATOM 695 C C . LYS A 1 92 ? -9.950 4.172 -8.235 1.00 94.56 92 LYS A C 1
ATOM 697 O O . LYS A 1 92 ? -8.836 4.081 -7.741 1.00 94.56 92 LYS A O 1
ATOM 702 N N . GLY A 1 93 ? -10.993 3.467 -7.817 1.00 94.00 93 GLY A N 1
ATOM 703 C CA . GLY A 1 93 ? -10.939 2.582 -6.658 1.00 94.00 93 GLY A CA 1
ATOM 704 C C . GLY A 1 93 ? -11.355 3.263 -5.348 1.00 94.00 93 GLY A C 1
ATOM 705 O O . GLY A 1 93 ? -11.584 4.473 -5.308 1.00 94.00 93 GLY A O 1
ATOM 706 N N . PRO A 1 94 ? -11.515 2.469 -4.280 1.00 96.19 94 PRO A N 1
ATOM 707 C CA . PRO A 1 94 ? -12.038 2.934 -3.000 1.00 96.19 94 PRO A CA 1
ATOM 708 C C . PRO A 1 94 ? -11.045 3.824 -2.247 1.00 96.19 94 PRO A C 1
ATOM 710 O O . PRO A 1 94 ? -9.842 3.554 -2.223 1.00 96.19 94 PRO A O 1
ATOM 713 N N . VAL A 1 95 ? -11.556 4.860 -1.580 1.00 96.12 95 VAL A N 1
ATOM 714 C CA . VAL A 1 95 ? -10.741 5.779 -0.757 1.00 96.12 95 VAL A CA 1
ATOM 715 C C . VAL A 1 95 ? -11.297 5.972 0.652 1.00 96.12 95 VAL A C 1
ATOM 717 O O . VAL A 1 95 ? -10.599 6.515 1.517 1.00 96.12 95 VAL A O 1
ATOM 720 N N . LYS A 1 96 ? -12.536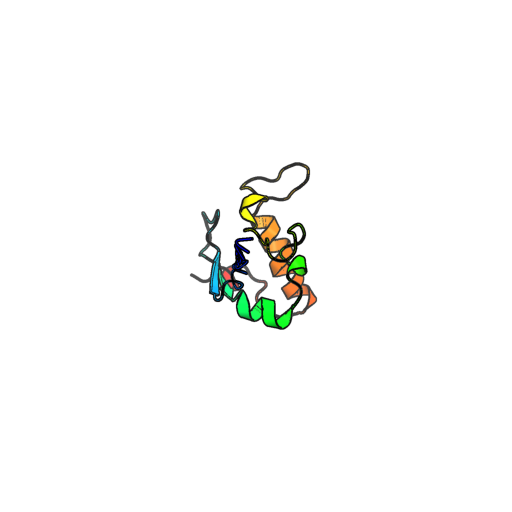 5.533 0.906 1.00 95.75 96 LYS A N 1
ATOM 721 C CA . LYS A 1 96 ? -13.151 5.547 2.235 1.00 95.75 96 LYS A CA 1
ATOM 722 C C . LYS A 1 96 ? -12.835 4.253 2.979 1.00 95.75 96 LYS A C 1
ATOM 724 O O . LYS A 1 96 ? -12.684 3.189 2.383 1.00 95.75 96 LYS A O 1
ATOM 729 N N . CYS A 1 97 ? -12.788 4.345 4.306 1.00 94.25 97 CYS A N 1
ATOM 730 C CA . CYS A 1 97 ? -12.413 3.237 5.185 1.00 94.25 97 CYS A CA 1
ATOM 731 C C . CYS A 1 97 ? -13.234 1.969 4.917 1.00 94.25 97 CYS A C 1
ATOM 733 O O . CYS A 1 97 ? -12.660 0.901 4.731 1.00 94.25 97 CYS A O 1
ATOM 735 N N . ASP A 1 98 ? -14.558 2.097 4.856 1.00 93.88 98 ASP A N 1
ATOM 736 C CA . ASP A 1 98 ? -15.470 0.949 4.791 1.00 93.88 98 ASP A CA 1
ATOM 737 C C . ASP A 1 98 ? -15.671 0.428 3.358 1.00 93.88 98 ASP A C 1
ATOM 739 O O . ASP A 1 98 ? -16.230 -0.645 3.154 1.00 93.88 98 ASP A O 1
ATOM 743 N N . GLU A 1 99 ? -15.168 1.149 2.351 1.00 94.38 99 GLU A N 1
ATOM 744 C CA . GLU A 1 99 ? -15.125 0.655 0.972 1.00 94.38 99 GLU A CA 1
ATOM 745 C C . GLU A 1 99 ? -13.991 -0.363 0.778 1.00 94.38 99 GLU A C 1
ATOM 747 O O . GLU A 1 99 ? -14.129 -1.28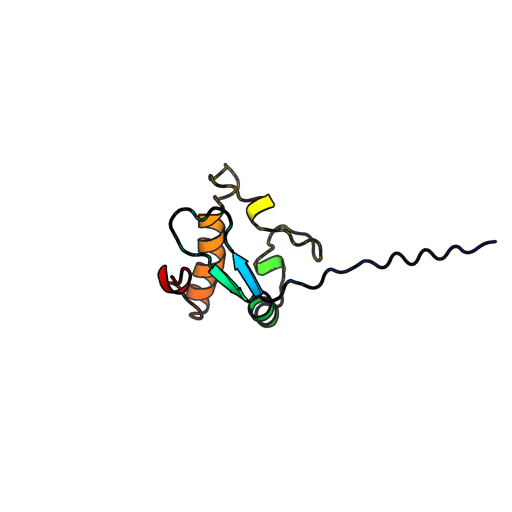1 -0.034 1.00 94.38 99 GLU A O 1
ATOM 752 N N . CYS A 1 100 ? -12.898 -0.222 1.540 1.00 94.44 100 CYS A N 1
ATOM 753 C CA . CYS A 1 100 ? -11.805 -1.195 1.608 1.00 94.44 100 CYS A CA 1
ATOM 754 C C . CYS A 1 100 ? -12.052 -2.255 2.692 1.00 94.44 100 CYS A C 1
ATOM 756 O O . CYS A 1 100 ? -11.919 -3.448 2.436 1.00 94.44 100 CYS A O 1
ATOM 758 N N . HIS A 1 101 ? -12.420 -1.826 3.901 1.00 94.19 101 HIS A N 1
ATOM 759 C CA . HIS A 1 101 ? -12.661 -2.683 5.066 1.00 94.19 101 HIS A CA 1
ATOM 760 C C . HIS A 1 101 ? -14.137 -3.075 5.178 1.00 94.19 101 HIS A C 1
ATOM 762 O O . HIS A 1 101 ? -14.790 -2.783 6.185 1.00 94.19 101 HIS A O 1
ATOM 768 N N . LYS A 1 102 ? -14.670 -3.703 4.126 1.00 89.75 102 LYS A N 1
ATOM 769 C CA . LYS A 1 102 ? -16.066 -4.155 4.091 1.00 89.75 102 LYS A CA 1
ATOM 770 C C . LYS A 1 102 ? -16.312 -5.199 5.185 1.00 89.75 102 LYS A C 1
ATOM 772 O O . LYS A 1 102 ? -15.521 -6.130 5.320 1.00 89.75 102 LYS A O 1
ATOM 777 N N . LYS A 1 103 ? -17.374 -4.994 5.969 1.00 78.00 103 LYS A N 1
ATOM 778 C CA . LYS A 1 103 ? -17.846 -5.941 6.989 1.00 78.00 103 LYS A CA 1
ATOM 779 C C . LYS A 1 103 ? -18.541 -7.135 6.353 1.00 78.00 103 LYS A C 1
ATOM 781 O O . LYS A 1 103 ? -19.178 -6.926 5.296 1.00 78.00 103 LYS A O 1
#

Secondary structure (DSSP, 8-state):
-------------PPPSEEEE-TT-SSS--EEEEHHHHHHHH--GGGTSTTSPTT----GGGT--SS-BTTB--HHHHHIIIIIHHHHHHT-S--SHHHHS--